Protein AF-A0A844MWG6-F1 (afdb_monomer_lite)

pLDDT: mean 81.67, std 14.17, range [45.03, 94.38]

Structure (mmCIF, N/CA/C/O backbone):
data_AF-A0A844MWG6-F1
#
_entry.id   AF-A0A844MWG6-F1
#
loop_
_atom_site.group_PDB
_atom_site.id
_atom_site.type_symbol
_atom_site.label_atom_id
_atom_site.label_alt_id
_atom_site.label_comp_id
_atom_site.label_asym_id
_atom_site.label_entity_id
_atom_site.label_seq_id
_atom_site.pdbx_PDB_ins_code
_atom_site.Cartn_x
_atom_site.Cartn_y
_atom_site.Cartn_z
_atom_site.occupancy
_atom_site.B_iso_or_equiv
_atom_site.auth_seq_id
_atom_site.auth_comp_id
_atom_site.auth_asym_id
_atom_site.auth_atom_id
_atom_site.pdbx_PDB_model_num
ATOM 1 N N . MET A 1 1 ? -2.235 -18.510 -9.850 1.00 45.03 1 MET A N 1
ATOM 2 C CA . MET A 1 1 ? -2.095 -17.050 -10.049 1.00 45.03 1 MET A CA 1
ATOM 3 C C . MET A 1 1 ? -0.712 -16.666 -9.547 1.00 45.03 1 MET A C 1
ATOM 5 O O . MET A 1 1 ? -0.396 -17.024 -8.420 1.00 45.03 1 MET A O 1
ATOM 9 N N . LYS A 1 2 ? 0.160 -16.084 -10.382 1.00 47.22 2 LYS A N 1
ATOM 10 C CA . LYS A 1 2 ? 1.492 -15.643 -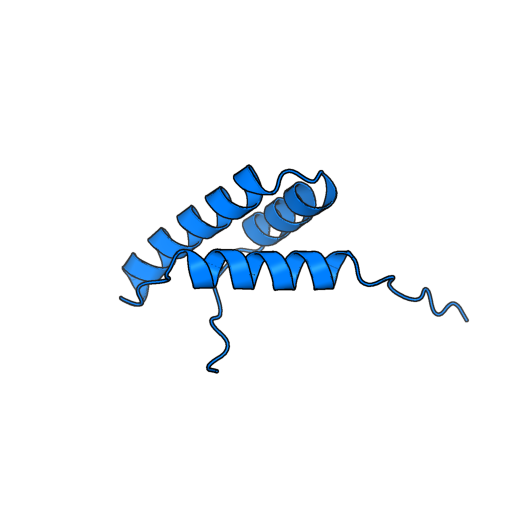9.926 1.00 47.22 2 LYS A CA 1
ATOM 11 C C . LYS A 1 2 ? 1.293 -14.494 -8.936 1.00 47.22 2 LYS A C 1
ATOM 13 O O . LYS A 1 2 ? 0.588 -13.546 -9.259 1.00 47.22 2 LYS A O 1
ATOM 18 N N . SER A 1 3 ? 1.878 -14.593 -7.746 1.00 54.88 3 SER A N 1
ATOM 19 C CA . SER A 1 3 ? 1.830 -13.528 -6.744 1.00 54.88 3 SER A CA 1
ATOM 20 C C . SER A 1 3 ? 2.597 -12.316 -7.268 1.00 54.88 3 SER A C 1
ATOM 22 O O . SER A 1 3 ? 3.826 -12.330 -7.325 1.00 54.88 3 SER A O 1
ATOM 24 N N . PHE A 1 4 ? 1.868 -11.291 -7.697 1.00 68.12 4 PHE A N 1
ATOM 25 C CA . PHE A 1 4 ? 2.432 -9.997 -8.047 1.00 68.12 4 PHE A CA 1
ATOM 26 C C . PHE A 1 4 ? 3.075 -9.374 -6.796 1.00 68.12 4 PHE A C 1
ATOM 28 O O . PHE A 1 4 ? 2.432 -9.257 -5.753 1.00 68.12 4 PHE A O 1
ATOM 35 N N . GLN A 1 5 ? 4.359 -9.022 -6.880 1.00 69.50 5 GLN A N 1
ATOM 36 C CA . GLN A 1 5 ? 5.094 -8.374 -5.792 1.00 69.50 5 GLN A CA 1
ATOM 37 C C . GLN A 1 5 ? 5.518 -6.977 -6.232 1.00 69.50 5 GLN A C 1
ATOM 39 O O . GLN A 1 5 ? 6.367 -6.823 -7.109 1.00 69.50 5 GLN A O 1
ATOM 44 N N . LEU A 1 6 ? 4.925 -5.967 -5.600 1.00 80.50 6 LEU A N 1
ATOM 45 C CA . LEU A 1 6 ? 5.282 -4.568 -5.783 1.00 80.50 6 LEU A CA 1
ATOM 46 C C . LEU A 1 6 ? 6.472 -4.221 -4.871 1.00 80.50 6 LEU A C 1
ATOM 48 O O . LEU A 1 6 ? 6.397 -4.418 -3.653 1.00 80.50 6 LEU A O 1
ATOM 52 N N . ASN A 1 7 ? 7.567 -3.693 -5.429 1.00 81.69 7 ASN A N 1
ATOM 53 C CA . ASN A 1 7 ? 8.709 -3.260 -4.618 1.00 81.69 7 ASN A CA 1
ATOM 54 C C . ASN A 1 7 ? 8.414 -1.911 -3.952 1.00 81.69 7 ASN A C 1
ATOM 56 O O . ASN A 1 7 ? 8.708 -0.842 -4.489 1.00 81.69 7 ASN A O 1
ATOM 60 N N . LEU A 1 8 ? 7.834 -1.990 -2.757 1.00 84.81 8 LEU A N 1
ATOM 61 C CA . LEU A 1 8 ? 7.661 -0.855 -1.856 1.00 84.81 8 LEU A CA 1
ATOM 62 C C . LEU A 1 8 ? 8.900 -0.673 -0.978 1.00 84.81 8 LEU A C 1
ATOM 64 O O . LEU A 1 8 ? 9.370 -1.647 -0.372 1.00 84.81 8 LEU A O 1
ATOM 68 N N . THR A 1 9 ? 9.380 0.565 -0.864 1.00 88.81 9 THR A N 1
ATOM 69 C CA . THR A 1 9 ? 10.398 0.949 0.122 1.00 88.81 9 THR A CA 1
ATOM 70 C C . THR A 1 9 ? 9.854 0.800 1.547 1.00 88.81 9 THR A C 1
ATOM 72 O O . THR A 1 9 ? 8.652 0.632 1.770 1.00 88.81 9 THR A O 1
ATOM 75 N N . LEU A 1 10 ? 10.739 0.852 2.547 1.00 88.94 10 LEU A N 1
ATOM 76 C CA . LEU A 1 10 ? 10.326 0.820 3.956 1.00 88.94 10 LEU A CA 1
ATOM 77 C C . LEU A 1 10 ? 9.383 1.982 4.305 1.00 88.94 10 LEU A C 1
ATOM 79 O O . LEU A 1 10 ? 8.389 1.771 4.999 1.00 88.94 10 LEU A O 1
ATOM 83 N N . GLU A 1 11 ? 9.668 3.175 3.783 1.00 91.56 11 GLU A N 1
ATOM 84 C CA . GLU A 1 11 ? 8.851 4.373 3.983 1.00 91.56 11 GLU A CA 1
ATOM 85 C C . GLU A 1 11 ? 7.459 4.210 3.362 1.00 91.56 11 GLU A C 1
ATOM 87 O O . GLU A 1 11 ? 6.454 4.372 4.052 1.00 91.56 11 GLU A O 1
ATOM 92 N N . GLU A 1 12 ? 7.388 3.766 2.105 1.00 91.88 12 GLU A N 1
ATOM 93 C CA . GLU A 1 12 ? 6.120 3.532 1.407 1.00 91.88 12 GLU A CA 1
ATOM 94 C C . GLU A 1 12 ? 5.274 2.461 2.093 1.00 91.88 12 GLU A C 1
ATOM 96 O O . GLU A 1 12 ? 4.056 2.593 2.169 1.00 91.88 12 GLU A O 1
ATOM 101 N N . ARG A 1 13 ? 5.897 1.407 2.635 1.00 91.25 13 ARG A N 1
ATOM 102 C CA . ARG A 1 13 ? 5.182 0.394 3.427 1.00 91.25 13 ARG A CA 1
ATOM 103 C C . ARG A 1 13 ? 4.594 0.994 4.698 1.00 91.25 13 ARG A C 1
ATOM 105 O O . ARG A 1 13 ? 3.467 0.661 5.050 1.00 91.25 13 ARG A O 1
ATOM 112 N N . SER A 1 14 ? 5.350 1.838 5.396 1.00 92.75 14 SER A N 1
ATOM 113 C CA . SER A 1 14 ? 4.875 2.508 6.610 1.00 92.75 14 SER A CA 1
ATOM 114 C C . SER A 1 14 ? 3.697 3.435 6.301 1.00 92.75 14 SER A C 1
ATOM 116 O O . SER A 1 14 ? 2.652 3.361 6.950 1.00 92.75 14 SER A O 1
ATOM 118 N N . GLN A 1 15 ? 3.823 4.235 5.241 1.00 93.62 15 GLN A N 1
ATOM 119 C CA . GLN A 1 15 ? 2.771 5.136 4.787 1.00 93.62 15 GLN A CA 1
ATOM 120 C C . GLN A 1 15 ? 1.529 4.371 4.316 1.00 93.62 15 GLN A C 1
ATOM 122 O O . GLN A 1 15 ? 0.426 4.706 4.730 1.00 93.62 15 GLN A O 1
ATOM 127 N N . LEU A 1 16 ? 1.693 3.298 3.537 1.00 92.94 16 LEU A N 1
ATOM 128 C CA . LEU A 1 16 ? 0.587 2.445 3.098 1.00 92.94 16 LEU A CA 1
ATOM 129 C C . LEU A 1 16 ? -0.190 1.870 4.287 1.00 92.94 16 LEU A C 1
ATOM 131 O O . LEU A 1 16 ? -1.417 1.914 4.293 1.00 92.94 16 LEU A O 1
ATOM 135 N N . LYS A 1 17 ? 0.514 1.367 5.311 1.00 92.06 17 LYS A N 1
ATOM 136 C CA . LYS A 1 17 ? -0.127 0.874 6.538 1.00 92.06 17 LYS A CA 1
ATOM 137 C C . LYS A 1 17 ? -0.949 1.963 7.214 1.00 92.06 17 LYS A C 1
ATOM 139 O O . LYS A 1 17 ? -2.098 1.712 7.553 1.00 92.06 17 LYS A O 1
ATOM 144 N N . LYS A 1 18 ? -0.375 3.159 7.377 1.00 93.38 18 LYS A N 1
ATOM 145 C CA . LYS A 1 18 ? -1.064 4.297 7.990 1.00 93.38 18 LYS A CA 1
ATOM 146 C C . LYS A 1 18 ? -2.333 4.664 7.217 1.00 93.38 18 LYS A C 1
ATOM 148 O O . LYS A 1 18 ? -3.397 4.721 7.815 1.00 93.38 18 LYS A O 1
ATOM 153 N N . LEU A 1 19 ? -2.232 4.820 5.896 1.00 94.38 19 LEU A N 1
ATOM 154 C CA . LEU A 1 19 ? -3.369 5.159 5.035 1.00 94.38 19 LEU A CA 1
ATOM 155 C C . LEU A 1 19 ? -4.488 4.112 5.125 1.00 94.38 19 LEU A C 1
ATOM 157 O O . LEU A 1 19 ? -5.663 4.460 5.182 1.00 94.38 19 LEU A O 1
ATOM 161 N N . ILE A 1 20 ? -4.140 2.824 5.180 1.00 92.06 20 ILE A N 1
ATOM 162 C CA . ILE A 1 20 ? -5.129 1.751 5.333 1.00 92.06 20 ILE A CA 1
ATOM 163 C C . ILE A 1 20 ? -5.797 1.800 6.712 1.00 92.06 20 ILE A C 1
ATOM 165 O O . ILE A 1 20 ? -7.023 1.698 6.786 1.00 92.06 20 ILE A O 1
ATOM 169 N N . SER A 1 21 ? -5.022 1.990 7.784 1.00 89.94 21 SER A N 1
ATOM 170 C CA . SER A 1 21 ? -5.553 2.139 9.145 1.00 89.94 21 SER A CA 1
ATOM 171 C C . SER A 1 21 ? -6.478 3.353 9.275 1.00 89.94 21 SER A C 1
ATOM 173 O O . SER A 1 21 ? -7.539 3.253 9.887 1.00 89.94 21 SER A O 1
ATOM 175 N N . ASP A 1 22 ? -6.126 4.462 8.622 1.00 92.56 22 ASP A N 1
ATOM 176 C CA . ASP A 1 22 ? -6.908 5.704 8.582 1.00 92.56 22 ASP A CA 1
ATOM 177 C C . ASP A 1 22 ? -8.098 5.622 7.597 1.00 92.56 22 ASP A C 1
ATOM 179 O O . ASP A 1 22 ? -8.834 6.591 7.413 1.00 92.56 22 ASP A O 1
ATOM 183 N N . ARG A 1 23 ? -8.323 4.458 6.960 1.00 89.88 23 ARG A N 1
ATOM 184 C CA . ARG A 1 23 ? -9.362 4.202 5.938 1.00 89.88 23 ARG A CA 1
ATOM 185 C C . ARG A 1 23 ? -9.265 5.099 4.694 1.00 89.88 23 ARG A C 1
ATOM 187 O O . ARG A 1 23 ? -10.223 5.218 3.930 1.00 89.88 23 ARG A O 1
ATOM 194 N N . GLN A 1 24 ? -8.091 5.662 4.436 1.00 93.62 24 GLN A N 1
ATOM 195 C CA . GLN A 1 24 ? -7.752 6.483 3.273 1.00 93.62 24 GLN A CA 1
ATOM 196 C C . GLN A 1 24 ? -7.375 5.607 2.065 1.00 93.62 24 GLN A C 1
ATOM 198 O O . GLN A 1 24 ? -6.245 5.605 1.574 1.00 93.62 24 GLN A O 1
ATOM 203 N N . LEU A 1 25 ? -8.332 4.806 1.584 1.00 91.06 25 LEU A N 1
ATOM 204 C CA . LEU A 1 25 ? -8.080 3.778 0.560 1.00 91.06 25 LEU A CA 1
ATOM 205 C C . LEU A 1 25 ? -7.719 4.351 -0.813 1.00 91.06 25 LEU A C 1
ATOM 207 O O . LEU A 1 25 ? -6.937 3.742 -1.540 1.00 91.06 25 LEU A O 1
ATOM 211 N N . THR A 1 26 ? -8.255 5.522 -1.159 1.00 93.00 26 THR A N 1
ATOM 212 C CA . THR A 1 26 ? -7.921 6.215 -2.410 1.00 93.00 26 THR A CA 1
ATOM 213 C C . THR A 1 26 ? -6.453 6.630 -2.421 1.00 93.00 26 THR A C 1
ATOM 215 O O . THR A 1 26 ? -5.726 6.300 -3.354 1.00 93.00 26 THR A O 1
ATOM 218 N N . GLU A 1 27 ? -5.986 7.258 -1.340 1.00 93.94 27 GLU A N 1
ATOM 219 C CA . GLU A 1 27 ? -4.589 7.676 -1.182 1.00 93.94 27 GLU A CA 1
ATOM 220 C C . GLU A 1 27 ? -3.645 6.469 -1.104 1.00 93.94 27 GLU A C 1
ATOM 222 O O . GLU A 1 27 ? -2.556 6.485 -1.683 1.00 93.94 27 GLU A O 1
ATOM 227 N N . ALA A 1 28 ? -4.075 5.385 -0.447 1.00 93.62 28 ALA A N 1
ATOM 228 C CA . ALA A 1 28 ? -3.340 4.124 -0.429 1.00 93.62 28 ALA A CA 1
ATOM 229 C C . ALA A 1 28 ? -3.168 3.552 -1.847 1.00 93.62 28 ALA A C 1
ATOM 231 O O . ALA A 1 28 ? -2.073 3.121 -2.215 1.00 93.62 28 ALA A O 1
ATOM 232 N N . LEU A 1 29 ? -4.225 3.577 -2.666 1.00 92.88 29 LEU A N 1
ATOM 233 C CA . LEU A 1 29 ? -4.172 3.118 -4.052 1.00 92.88 29 LEU A CA 1
ATOM 234 C C . LEU A 1 29 ? -3.289 4.023 -4.922 1.00 92.88 29 LEU A C 1
ATOM 236 O O . LEU A 1 29 ? -2.531 3.515 -5.749 1.00 92.88 29 LEU A O 1
ATOM 240 N N . ASP A 1 30 ? -3.331 5.339 -4.720 1.00 93.62 30 ASP A N 1
ATOM 241 C CA . ASP A 1 30 ? -2.468 6.280 -5.440 1.00 93.62 30 ASP A CA 1
ATOM 242 C C . ASP A 1 30 ? -0.984 6.080 -5.111 1.00 93.62 30 ASP A C 1
ATOM 244 O O . ASP A 1 30 ? -0.145 6.093 -6.019 1.00 93.62 30 ASP A O 1
ATOM 248 N N . LEU A 1 31 ? -0.654 5.783 -3.851 1.00 93.31 31 LEU A N 1
ATOM 249 C CA . LEU A 1 31 ? 0.700 5.389 -3.456 1.00 93.31 31 LEU A CA 1
ATOM 250 C C . LEU A 1 31 ? 1.143 4.109 -4.184 1.00 93.31 31 LEU A C 1
ATOM 252 O O . LEU A 1 31 ? 2.249 4.050 -4.727 1.00 93.31 31 LEU A O 1
ATOM 256 N N . LEU A 1 32 ? 0.269 3.101 -4.270 1.00 92.19 32 LEU A N 1
ATOM 257 C CA . LEU A 1 32 ? 0.552 1.864 -5.006 1.00 92.19 32 LEU A CA 1
ATOM 258 C C . LEU A 1 32 ? 0.717 2.112 -6.515 1.00 92.19 32 LEU A C 1
ATOM 260 O O . LEU A 1 32 ? 1.619 1.538 -7.130 1.00 92.19 32 LEU A O 1
ATOM 264 N N . ARG A 1 33 ? -0.089 2.997 -7.118 1.00 91.50 33 ARG A N 1
ATOM 265 C CA . ARG A 1 33 ? 0.058 3.413 -8.526 1.00 91.50 33 ARG A CA 1
ATOM 266 C C . ARG A 1 33 ? 1.406 4.089 -8.771 1.00 91.50 33 ARG A C 1
ATOM 268 O O . ARG A 1 33 ? 2.054 3.798 -9.779 1.00 91.50 33 ARG A O 1
ATOM 275 N N . ALA A 1 34 ? 1.843 4.972 -7.874 1.00 90.44 34 ALA A N 1
ATOM 276 C CA . ALA A 1 34 ? 3.137 5.643 -7.982 1.00 90.44 34 ALA A CA 1
ATOM 277 C C . ALA A 1 34 ? 4.298 4.638 -7.914 1.00 90.44 34 ALA A C 1
ATOM 279 O O . ALA A 1 34 ? 5.180 4.641 -8.781 1.00 90.44 34 ALA A O 1
ATOM 280 N N . ALA A 1 35 ? 4.248 3.713 -6.955 1.00 89.06 35 ALA A N 1
ATOM 281 C CA . ALA A 1 35 ? 5.231 2.643 -6.831 1.00 89.06 35 ALA A CA 1
ATOM 282 C C . ALA A 1 35 ? 5.235 1.707 -8.054 1.00 89.06 35 ALA A C 1
ATOM 284 O O . ALA A 1 35 ? 6.302 1.327 -8.535 1.00 89.06 35 ALA A O 1
ATOM 285 N N . ALA A 1 36 ? 4.068 1.392 -8.621 1.00 88.44 36 ALA A N 1
ATOM 286 C CA . ALA A 1 36 ? 3.952 0.564 -9.821 1.00 88.44 36 ALA A CA 1
ATOM 287 C C . ALA A 1 36 ? 4.498 1.244 -11.076 1.00 88.44 36 ALA A C 1
ATOM 289 O O . ALA A 1 36 ? 5.173 0.599 -11.878 1.00 88.4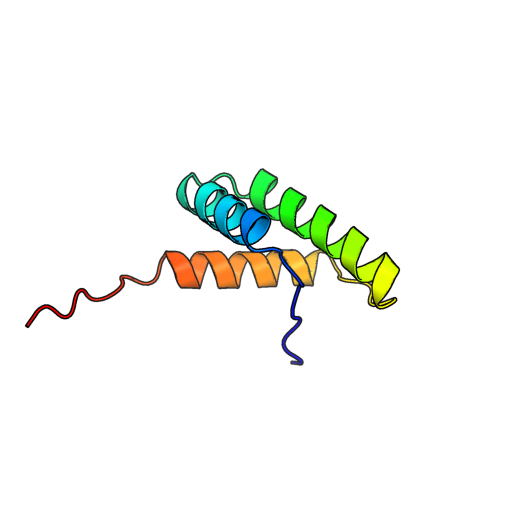4 36 ALA A O 1
ATOM 290 N N . ARG A 1 37 ? 4.267 2.552 -11.236 1.00 86.19 37 ARG A N 1
ATOM 291 C CA . ARG A 1 37 ? 4.885 3.338 -12.315 1.00 86.19 37 AR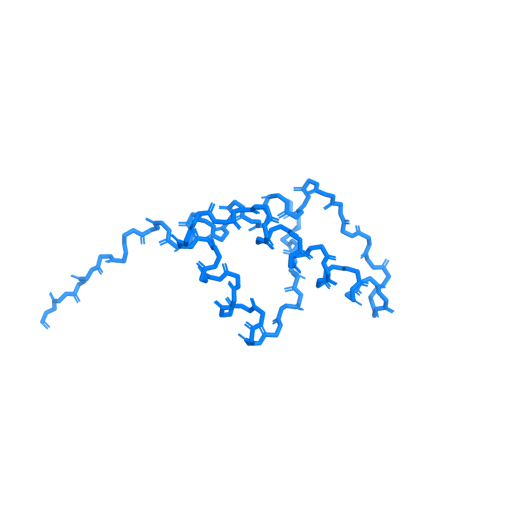G A CA 1
ATOM 292 C C . ARG A 1 37 ? 6.404 3.320 -12.203 1.00 86.19 37 ARG A C 1
ATOM 294 O O . ARG A 1 37 ? 7.075 3.141 -13.215 1.00 86.19 37 ARG A O 1
ATOM 301 N N . ARG A 1 38 ? 6.942 3.454 -10.988 1.00 84.69 38 ARG A N 1
ATOM 302 C CA . ARG A 1 38 ? 8.382 3.337 -10.745 1.00 84.69 38 ARG A CA 1
ATOM 303 C C . ARG A 1 38 ? 8.884 1.942 -11.116 1.00 84.69 38 ARG A C 1
ATOM 305 O O . ARG A 1 38 ? 9.823 1.836 -11.892 1.00 84.69 38 ARG A O 1
ATOM 312 N N . ASP A 1 39 ? 8.240 0.880 -10.637 1.00 79.12 39 ASP A N 1
ATOM 313 C CA . ASP A 1 39 ? 8.654 -0.503 -10.919 1.00 79.12 39 ASP A CA 1
ATOM 314 C C . ASP A 1 39 ? 8.564 -0.854 -12.418 1.00 79.12 39 ASP A C 1
ATOM 316 O O . ASP A 1 39 ? 9.447 -1.527 -12.949 1.00 79.12 39 ASP A O 1
ATOM 320 N N . PHE A 1 40 ? 7.574 -0.312 -13.141 1.00 79.06 40 PHE A N 1
ATOM 321 C CA . PHE A 1 40 ? 7.469 -0.437 -14.600 1.00 79.06 40 PHE A CA 1
ATOM 322 C C . PHE A 1 40 ? 8.705 0.117 -15.319 1.00 79.06 40 PHE A C 1
ATOM 324 O O . PHE A 1 40 ? 9.209 -0.529 -16.241 1.00 79.06 40 PHE A O 1
ATOM 331 N N . LEU A 1 41 ? 9.227 1.267 -14.876 1.00 70.56 41 LEU A N 1
ATOM 332 C CA . LEU A 1 41 ? 10.442 1.858 -15.447 1.00 70.56 41 LEU A CA 1
ATOM 333 C C . LEU A 1 41 ? 11.668 0.946 -15.271 1.00 70.56 41 LEU A C 1
ATOM 335 O O . LEU A 1 41 ? 12.554 0.959 -16.122 1.00 70.56 41 LEU A O 1
ATOM 339 N N . TYR A 1 42 ? 11.698 0.120 -14.220 1.00 65.81 42 TYR A N 1
ATOM 340 C CA . TYR A 1 42 ? 12.822 -0.774 -13.925 1.00 65.81 42 TYR A CA 1
ATOM 341 C C . TYR A 1 42 ? 12.663 -2.194 -14.484 1.00 65.81 42 TYR A C 1
ATOM 343 O O . TYR A 1 42 ? 13.654 -2.805 -14.878 1.00 65.81 42 TYR A O 1
ATOM 351 N N . ARG A 1 43 ? 11.443 -2.746 -14.521 1.00 68.88 43 ARG A N 1
ATOM 352 C CA . ARG A 1 43 ? 11.195 -4.163 -14.854 1.00 68.88 43 ARG A CA 1
ATOM 353 C C . ARG A 1 43 ? 10.367 -4.387 -16.121 1.00 68.88 43 ARG A C 1
ATOM 355 O O . ARG A 1 43 ? 10.143 -5.539 -16.484 1.00 68.88 43 ARG A O 1
ATOM 362 N N . ARG A 1 44 ? 9.897 -3.322 -16.791 1.00 72.00 44 ARG A N 1
ATOM 363 C CA . ARG A 1 44 ? 8.957 -3.372 -17.939 1.00 72.00 44 ARG A CA 1
ATOM 364 C C . ARG A 1 44 ? 7.700 -4.215 -17.674 1.00 72.00 44 ARG A C 1
ATOM 366 O O . ARG A 1 44 ? 7.046 -4.671 -18.609 1.00 72.00 44 ARG A O 1
ATOM 373 N N . HIS A 1 45 ? 7.347 -4.425 -16.408 1.00 73.44 45 HIS A N 1
ATOM 374 C CA . HIS A 1 45 ? 6.164 -5.182 -16.029 1.00 73.44 45 HIS A CA 1
ATOM 375 C C . HIS A 1 45 ? 5.001 -4.223 -15.802 1.00 73.44 45 HIS A C 1
ATOM 377 O O . HIS A 1 45 ? 5.046 -3.384 -14.901 1.00 73.44 45 HIS A O 1
ATOM 383 N N . ARG A 1 46 ? 3.984 -4.298 -16.664 1.00 74.56 46 ARG A N 1
ATOM 384 C CA . ARG A 1 46 ? 2.816 -3.423 -16.581 1.00 74.56 46 ARG A CA 1
ATOM 385 C C . ARG A 1 46 ? 1.849 -3.976 -15.545 1.00 74.56 46 ARG A C 1
ATOM 387 O O . ARG A 1 46 ? 1.147 -4.937 -15.819 1.00 74.56 46 ARG A O 1
ATOM 394 N N . VAL A 1 47 ? 1.815 -3.326 -14.391 1.00 81.94 47 VAL A N 1
ATOM 395 C CA . VAL A 1 47 ? 0.837 -3.607 -13.340 1.00 81.94 47 VAL A CA 1
ATOM 396 C C . VAL A 1 47 ? -0.501 -3.007 -13.745 1.00 81.94 47 VAL A C 1
ATOM 398 O O . VAL A 1 47 ? -0.576 -1.822 -14.090 1.00 81.94 47 VAL A O 1
ATOM 401 N N . THR A 1 48 ? -1.543 -3.825 -13.738 1.00 86.62 48 THR A N 1
ATOM 402 C CA . THR A 1 48 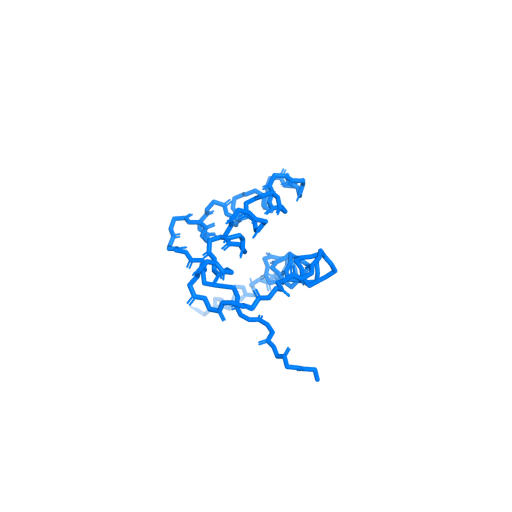? -2.911 -3.377 -14.015 1.00 86.62 48 THR A CA 1
ATOM 403 C C . THR A 1 48 ? -3.557 -2.765 -12.775 1.00 86.62 48 THR A C 1
ATOM 405 O O . THR A 1 48 ? -3.130 -2.989 -11.645 1.00 86.62 48 THR A O 1
ATOM 408 N N . GLU A 1 49 ? -4.613 -1.979 -12.974 1.00 87.19 49 GLU A N 1
ATOM 409 C CA . GLU A 1 49 ? -5.358 -1.399 -11.854 1.00 87.19 49 GLU A CA 1
ATOM 410 C C . GLU A 1 49 ? -6.030 -2.477 -10.992 1.00 87.19 49 GLU A C 1
ATOM 412 O O . GLU A 1 49 ? -6.007 -2.387 -9.768 1.00 87.19 49 GLU A O 1
ATOM 417 N N . GLU A 1 50 ? -6.524 -3.548 -11.616 1.00 89.12 50 GLU A N 1
ATOM 418 C CA . GLU A 1 50 ? -7.088 -4.710 -10.921 1.00 89.12 50 GLU A CA 1
ATOM 419 C C . GLU A 1 50 ? -6.061 -5.384 -10.000 1.00 89.12 50 GLU A C 1
ATOM 421 O O . GLU A 1 50 ? -6.381 -5.734 -8.864 1.00 89.12 50 GLU A O 1
ATOM 426 N N . GLU A 1 51 ? -4.805 -5.508 -10.441 1.00 88.25 51 GLU A N 1
ATOM 427 C CA . GLU A 1 51 ? -3.723 -6.039 -9.605 1.00 88.25 51 GLU A CA 1
ATOM 428 C C . GLU A 1 51 ? -3.405 -5.131 -8.415 1.00 88.25 51 GLU A C 1
ATOM 430 O O . GLU A 1 51 ? -3.150 -5.633 -7.321 1.00 88.25 51 GLU A O 1
ATOM 435 N N . LEU A 1 52 ? -3.446 -3.806 -8.592 1.00 90.38 52 LEU A N 1
ATOM 436 C CA . LEU A 1 52 ? -3.224 -2.855 -7.498 1.00 90.38 52 LEU A CA 1
ATOM 437 C C . LEU A 1 52 ? -4.350 -2.908 -6.466 1.00 90.38 52 LEU A C 1
ATOM 439 O O . LEU A 1 52 ? -4.076 -2.891 -5.266 1.00 90.38 52 LEU A O 1
ATOM 443 N N . VAL A 1 53 ? -5.599 -3.025 -6.919 1.00 90.81 53 VAL A N 1
ATOM 444 C CA . VAL A 1 53 ? -6.762 -3.190 -6.038 1.00 90.81 53 VAL A CA 1
ATOM 445 C C . VAL A 1 53 ? -6.684 -4.520 -5.289 1.00 90.81 53 VAL A C 1
ATOM 447 O O . VAL A 1 53 ? -6.861 -4.547 -4.071 1.00 90.81 53 VAL A O 1
ATOM 450 N N . ALA A 1 54 ? -6.348 -5.618 -5.973 1.00 90.06 54 ALA A N 1
ATOM 451 C CA . ALA A 1 54 ? -6.151 -6.916 -5.331 1.00 90.06 54 ALA A CA 1
ATOM 452 C C . ALA A 1 54 ? -5.009 -6.873 -4.301 1.00 90.06 54 ALA A C 1
ATOM 454 O O . ALA A 1 54 ? -5.134 -7.418 -3.203 1.00 90.06 54 ALA A O 1
ATOM 455 N N . TYR A 1 55 ? -3.912 -6.184 -4.621 1.00 90.00 55 TYR A N 1
ATOM 456 C CA . TYR A 1 55 ? -2.790 -5.985 -3.710 1.00 90.00 55 TYR A CA 1
ATOM 457 C C . TYR A 1 55 ? -3.196 -5.162 -2.479 1.00 90.00 55 TYR A C 1
ATOM 459 O O . TYR A 1 55 ? -2.883 -5.553 -1.354 1.00 90.00 55 TYR A O 1
ATOM 467 N N . LEU A 1 56 ? -3.950 -4.074 -2.664 1.00 90.62 56 LEU A N 1
ATOM 468 C CA . LEU A 1 56 ? -4.490 -3.272 -1.565 1.00 90.62 56 LEU A CA 1
ATOM 469 C C . LEU A 1 56 ? -5.416 -4.101 -0.663 1.00 90.62 56 LEU A C 1
ATOM 471 O O . LEU A 1 56 ? -5.274 -4.054 0.556 1.00 90.62 56 LEU A O 1
ATOM 475 N N . ALA A 1 57 ? -6.299 -4.915 -1.244 1.00 89.94 57 ALA A N 1
ATOM 476 C CA . ALA A 1 57 ? -7.198 -5.792 -0.495 1.00 89.94 57 ALA A CA 1
ATOM 477 C C . ALA A 1 57 ? -6.437 -6.826 0.356 1.00 89.94 57 ALA A C 1
ATOM 479 O O . ALA A 1 57 ? -6.826 -7.110 1.492 1.00 89.94 57 ALA A O 1
AT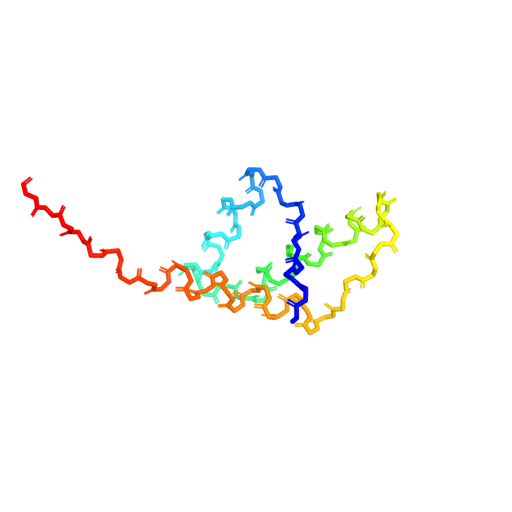OM 480 N N . ILE A 1 58 ? -5.320 -7.361 -0.154 1.00 89.50 58 ILE A N 1
ATOM 481 C CA . ILE A 1 58 ? -4.428 -8.232 0.626 1.00 89.50 58 ILE A CA 1
ATOM 482 C C . ILE A 1 58 ? -3.865 -7.468 1.827 1.00 89.50 58 ILE A C 1
ATOM 484 O O . ILE A 1 58 ? -3.904 -7.981 2.942 1.00 89.50 58 ILE A O 1
ATOM 488 N N . TRP A 1 59 ? -3.380 -6.241 1.628 1.00 89.81 59 TRP A N 1
ATOM 489 C CA . TRP A 1 59 ? -2.860 -5.412 2.717 1.00 89.81 59 TRP A CA 1
ATOM 490 C C . TRP A 1 59 ? -3.917 -5.072 3.765 1.00 89.81 59 TRP A C 1
ATOM 492 O O . TRP A 1 59 ? -3.633 -5.180 4.956 1.00 89.81 59 TRP A O 1
ATOM 502 N N . GLN A 1 60 ? -5.133 -4.723 3.344 1.00 89.00 60 GLN A N 1
ATOM 503 C CA . GLN A 1 60 ? -6.249 -4.503 4.262 1.00 89.00 60 GLN A CA 1
ATOM 504 C C . GLN A 1 60 ? -6.515 -5.744 5.104 1.00 89.00 60 GLN A C 1
ATOM 506 O O . GLN A 1 60 ? -6.546 -5.652 6.323 1.00 89.00 60 GLN A O 1
ATOM 511 N N . ARG A 1 61 ? -6.610 -6.921 4.477 1.00 88.44 61 ARG A N 1
ATOM 512 C CA . ARG A 1 61 ? -6.822 -8.181 5.197 1.00 88.44 61 ARG A CA 1
ATOM 513 C C . ARG A 1 61 ? -5.676 -8.513 6.154 1.00 88.44 61 ARG A C 1
ATOM 515 O O . ARG A 1 61 ? -5.920 -9.066 7.219 1.00 88.44 61 ARG A O 1
ATOM 522 N N . LEU A 1 62 ? -4.436 -8.201 5.778 1.00 86.31 62 LEU A N 1
ATOM 523 C CA . LEU A 1 62 ? -3.266 -8.420 6.631 1.00 86.31 62 LEU A CA 1
ATOM 524 C C . LEU A 1 62 ? -3.257 -7.519 7.869 1.00 86.31 62 LEU A C 1
ATOM 526 O O . LEU A 1 62 ? -2.767 -7.944 8.910 1.00 86.31 62 LEU A O 1
ATOM 530 N N . LEU A 1 63 ? -3.771 -6.296 7.746 1.00 84.38 63 LEU A N 1
ATOM 531 C CA . LEU A 1 63 ? -3.842 -5.323 8.838 1.00 84.38 63 LEU A CA 1
ATOM 532 C C . LEU A 1 63 ? -5.104 -5.475 9.693 1.00 84.38 63 LEU A C 1
ATOM 534 O O . LEU A 1 63 ? -5.070 -5.155 10.874 1.00 84.38 63 LEU A O 1
ATOM 538 N N . ASP A 1 64 ? -6.187 -5.976 9.103 1.00 79.69 64 ASP A N 1
ATOM 539 C CA . ASP A 1 64 ? -7.454 -6.267 9.782 1.00 79.69 64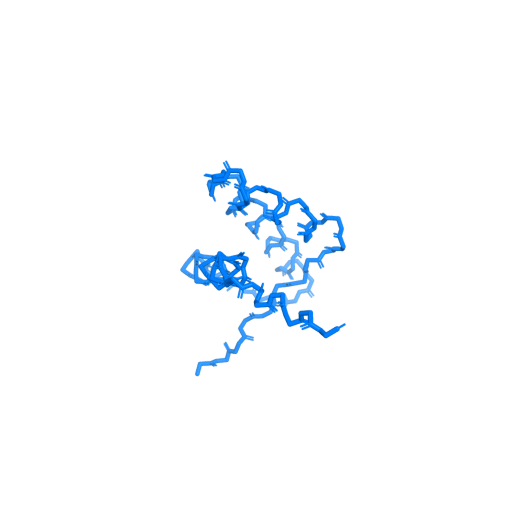 ASP A CA 1
ATOM 540 C C . ASP A 1 64 ? -7.422 -7.604 10.537 1.00 79.69 64 ASP A C 1
ATOM 542 O O . ASP A 1 64 ? -8.251 -7.843 11.410 1.00 79.69 64 ASP A O 1
ATOM 546 N N . LEU A 1 65 ? -6.447 -8.478 10.241 1.00 72.19 65 LEU A N 1
ATOM 547 C CA . LEU A 1 65 ? -6.218 -9.685 11.029 1.00 72.19 65 LEU A CA 1
ATOM 548 C C . LEU A 1 65 ? -6.025 -9.275 12.493 1.00 72.19 65 LEU A C 1
ATOM 550 O O . LEU A 1 65 ? -5.032 -8.607 12.796 1.00 72.19 65 LEU A O 1
ATOM 554 N N . PRO A 1 66 ? -6.916 -9.701 13.411 1.00 60.19 66 PRO A N 1
ATOM 555 C CA . PRO A 1 66 ? -6.658 -9.539 14.823 1.00 60.19 66 PRO A CA 1
ATOM 556 C C . PRO A 1 66 ? -5.400 -10.350 15.087 1.00 60.19 66 PRO A C 1
ATOM 558 O O . PRO A 1 66 ? -5.417 -11.585 15.039 1.00 60.19 66 PRO A O 1
ATOM 561 N N . VAL A 1 67 ? -4.282 -9.657 15.292 1.00 59.06 67 VAL A N 1
ATOM 562 C CA . VAL A 1 67 ? -3.092 -10.267 15.861 1.00 59.06 67 VAL A CA 1
ATOM 563 C C . VAL A 1 67 ? -3.586 -10.763 17.204 1.00 59.06 67 VAL A C 1
ATOM 565 O O . VAL A 1 67 ? -3.802 -9.966 18.109 1.00 59.06 67 VAL A O 1
ATOM 568 N N . LYS A 1 68 ? -3.908 -12.058 17.299 1.00 47.66 68 LYS A N 1
ATOM 569 C CA . LYS A 1 68 ? -4.168 -12.682 18.587 1.00 47.66 68 LYS A CA 1
ATOM 570 C C . LYS A 1 68 ? -2.927 -12.366 19.400 1.00 47.66 68 LYS A C 1
ATOM 572 O O . LYS A 1 68 ? -1.864 -12.915 19.120 1.00 47.66 68 LYS A O 1
ATOM 577 N N . GLU A 1 69 ? -3.059 -11.437 20.335 1.00 49.56 69 GLU A N 1
ATOM 578 C CA . GLU A 1 69 ? -2.110 -11.236 21.408 1.00 49.56 69 GLU A CA 1
ATOM 579 C C . GLU A 1 69 ? -2.105 -12.547 22.197 1.00 49.56 69 GLU A C 1
ATOM 581 O O . GLU A 1 69 ? -2.840 -12.733 23.162 1.00 49.56 69 GLU A O 1
ATOM 586 N N . THR A 1 70 ? -1.341 -13.533 21.726 1.00 49.06 70 THR A N 1
ATOM 587 C CA . THR A 1 70 ? -0.889 -14.641 22.556 1.00 49.06 70 THR A CA 1
ATOM 588 C C . THR A 1 70 ? 0.087 -14.040 23.553 1.00 49.06 70 THR A C 1
ATOM 590 O O . THR A 1 70 ? 1.292 -14.038 23.325 1.00 49.06 70 THR A O 1
ATOM 593 N N . PHE A 1 71 ? -0.469 -13.480 24.625 1.00 49.97 71 PHE A N 1
ATOM 594 C CA . PHE A 1 71 ? 0.196 -13.384 25.914 1.00 49.97 71 PHE A CA 1
ATOM 595 C C . PHE A 1 71 ? 0.296 -14.797 26.502 1.00 49.97 71 PHE A C 1
ATOM 597 O O . PHE A 1 71 ? -0.727 -15.470 26.666 1.00 49.97 71 PHE A O 1
ATOM 604 N N . PRO A 1 72 ? 1.517 -15.265 26.776 1.00 51.91 72 PRO A N 1
ATOM 605 C CA . PRO A 1 72 ? 1.831 -15.920 28.039 1.00 51.91 72 PRO A CA 1
ATOM 606 C C . PRO A 1 72 ? 2.684 -15.023 28.943 1.00 51.91 72 PRO A C 1
ATOM 608 O O . PRO A 1 72 ? 3.563 -14.301 28.418 1.00 51.91 72 PRO A O 1
#

Sequence (72 aa):
MKSFQLNLTLEERSQLKKLISDRQLTEALDLLRAAARRDFLYRRHRVTEEELVAYLAIWQRLLDLPVKETFP

Foldseek 3Di:
DPQDDQDDDPVLVVVLLVCLVVVVLVVSLVSSVVSQVVVCVVPVDRDDSVNSVVVSVVSNVVNPPPPPPPDD

Secondary structure (DSSP, 8-state):
---------HHHHHHHHHHHHTT-HHHHHHHHHHHHHHHHHHH-----HHHHHHHHHHHHHHHHS-------

Radius of gyration: 13.49 Å; chains: 1; bounding box: 22×25×46 Å